Protein AF-A0A661K1P1-F1 (afdb_monomer_lite)

pLDDT: mean 78.3, std 16.26, range [40.0, 95.62]

Sequence (104 aa):
MKLLRVLMVLSLCLSLGGCAYLVAAGAGAGAGVATYAYVKGELKVEYPYDYHAVWNATLRGLKDLRIVVEQKTRDELSGIIKAKRHTGTSVKIKVINKGSKLTV

Secondary structure (DSSP, 8-state):
-HHHHHHHHHHHHHHHTTTHHHHHTTT--STTS-EEEEETTEEEEEBSS-HHHHHHHHHHHHHHTTPEEEEEEE-SSEEEEEEE-TTS-EEEEEEEEEETTEE-

Structure (mmCIF, N/CA/C/O backbone):
data_AF-A0A661K1P1-F1
#
_entry.id   AF-A0A661K1P1-F1
#
loop_
_atom_site.group_PDB
_atom_site.id
_atom_site.type_symbol
_atom_site.label_atom_id
_atom_site.label_alt_id
_atom_site.label_comp_id
_atom_site.label_asym_id
_atom_site.label_entity_id
_atom_site.label_seq_id
_atom_site.pdbx_PDB_ins_code
_atom_site.Cartn_x
_atom_site.Cartn_y
_atom_site.Cartn_z
_atom_site.occupancy
_atom_site.B_iso_or_equiv
_atom_site.auth_seq_id
_atom_site.auth_comp_id
_atom_site.auth_asym_id
_atom_site.auth_atom_id
_atom_site.pdbx_PDB_model_num
ATOM 1 N N . MET A 1 1 ? 51.014 -13.255 5.614 1.00 55.06 1 MET A N 1
ATOM 2 C CA . MET A 1 1 ? 50.288 -14.052 6.638 1.00 55.06 1 MET A CA 1
ATOM 3 C C . MET A 1 1 ? 49.343 -13.236 7.532 1.00 55.06 1 MET A C 1
ATOM 5 O O . MET A 1 1 ? 48.323 -13.774 7.932 1.00 55.06 1 MET A O 1
ATOM 9 N N . LYS A 1 2 ? 49.624 -11.955 7.832 1.00 56.78 2 LYS A N 1
ATOM 10 C CA . LYS A 1 2 ? 48.740 -11.087 8.646 1.00 56.78 2 LYS A CA 1
ATOM 11 C C . LYS A 1 2 ? 47.42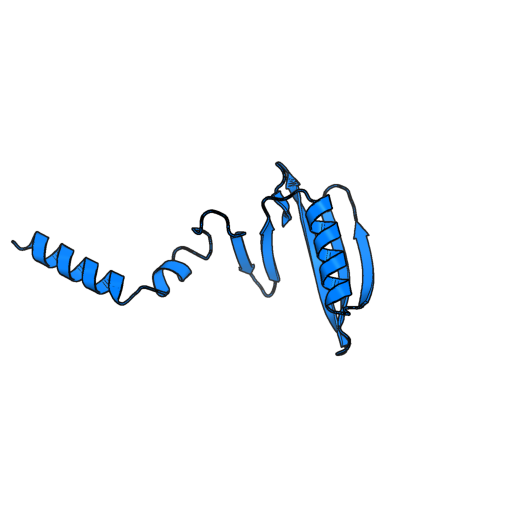7 -10.721 7.922 1.00 56.78 2 LYS A C 1
ATOM 13 O O . LYS A 1 2 ? 46.362 -10.868 8.500 1.00 56.78 2 LYS A O 1
ATOM 18 N N . LEU A 1 3 ? 47.500 -10.378 6.630 1.00 65.25 3 LEU A N 1
ATOM 19 C CA . LEU A 1 3 ? 46.332 -10.088 5.775 1.00 65.25 3 LEU A CA 1
ATOM 20 C C . LEU A 1 3 ? 45.377 -11.281 5.599 1.00 65.25 3 LEU A C 1
ATOM 22 O O . LEU A 1 3 ? 44.166 -11.103 5.633 1.00 65.25 3 LEU A O 1
ATOM 26 N N . LEU A 1 4 ? 45.913 -12.502 5.482 1.00 70.38 4 LEU A N 1
ATOM 27 C CA . LEU A 1 4 ? 45.104 -13.719 5.334 1.00 70.38 4 LEU A CA 1
ATOM 28 C C . LEU A 1 4 ? 44.257 -13.995 6.589 1.00 70.38 4 LEU A C 1
ATOM 30 O O . LEU A 1 4 ? 43.114 -14.425 6.491 1.00 70.38 4 LEU A O 1
ATOM 34 N N . ARG A 1 5 ? 44.806 -13.690 7.775 1.00 69.00 5 ARG A N 1
ATOM 35 C CA . ARG A 1 5 ? 44.094 -13.811 9.055 1.00 69.00 5 ARG A CA 1
ATOM 36 C C . ARG A 1 5 ? 42.994 -12.759 9.193 1.00 69.00 5 ARG A C 1
ATOM 38 O O . ARG A 1 5 ? 41.918 -13.087 9.671 1.00 69.00 5 ARG A O 1
ATOM 45 N N . VAL A 1 6 ? 43.231 -11.531 8.725 1.00 74.50 6 VAL A N 1
ATOM 46 C CA . VAL A 1 6 ? 42.215 -10.461 8.731 1.00 74.50 6 VAL A CA 1
ATOM 47 C C . VAL A 1 6 ? 41.042 -10.808 7.809 1.00 74.50 6 VAL A C 1
ATOM 49 O O . VAL A 1 6 ? 39.895 -10.678 8.221 1.00 74.50 6 VAL A O 1
ATOM 52 N N . LEU A 1 7 ? 41.314 -11.327 6.607 1.00 74.00 7 LEU A N 1
ATOM 53 C CA . LEU A 1 7 ? 40.278 -11.784 5.668 1.00 74.00 7 LEU A CA 1
ATOM 54 C C . LEU A 1 7 ? 39.447 -12.948 6.230 1.00 74.00 7 LEU A C 1
ATOM 56 O O . LEU A 1 7 ? 38.227 -12.960 6.086 1.00 74.00 7 LEU A O 1
ATOM 60 N N . MET A 1 8 ? 40.090 -13.894 6.920 1.00 73.00 8 MET A N 1
ATOM 61 C CA . MET A 1 8 ? 39.410 -15.036 7.538 1.00 73.00 8 MET A CA 1
ATOM 62 C C . MET A 1 8 ? 38.518 -14.614 8.717 1.00 73.00 8 MET A C 1
ATOM 64 O O . MET A 1 8 ? 37.391 -15.091 8.834 1.00 73.00 8 MET A O 1
ATOM 68 N N . VAL A 1 9 ? 38.979 -13.672 9.548 1.00 74.12 9 VAL A N 1
ATOM 69 C CA . VAL A 1 9 ? 38.180 -13.102 10.649 1.00 74.12 9 VAL A CA 1
ATOM 70 C C . VAL A 1 9 ? 37.003 -12.283 10.110 1.00 74.12 9 VAL A C 1
ATOM 72 O O . VAL A 1 9 ? 35.897 -12.395 10.630 1.00 74.12 9 VAL A O 1
ATOM 75 N N . LEU A 1 10 ? 37.198 -11.519 9.031 1.00 70.94 10 LEU A N 1
ATOM 76 C CA . LEU A 1 10 ? 36.128 -10.740 8.401 1.00 70.94 10 LEU A CA 1
ATOM 77 C C . LEU A 1 10 ? 35.044 -11.644 7.788 1.00 70.94 10 LEU A C 1
ATOM 79 O O . LEU A 1 10 ? 33.856 -11.376 7.953 1.00 70.94 10 LEU A O 1
ATOM 83 N N . SER A 1 11 ? 35.445 -12.747 7.145 1.00 69.12 11 SER A N 1
ATOM 84 C CA . SER A 1 11 ? 34.519 -13.750 6.604 1.00 69.12 11 SER A CA 1
ATOM 85 C C . SER A 1 11 ? 33.710 -14.452 7.697 1.00 69.12 11 SER A C 1
ATOM 87 O O . SER A 1 11 ? 32.544 -14.772 7.472 1.00 69.12 11 SER A O 1
ATOM 89 N N . LEU A 1 12 ? 34.309 -14.685 8.869 1.00 70.12 12 LEU A N 1
ATOM 90 C CA . LEU A 1 12 ? 33.619 -15.265 10.019 1.00 70.12 12 LEU A CA 1
ATOM 91 C C . LEU A 1 12 ? 32.637 -14.256 10.640 1.00 70.12 12 LEU A C 1
ATOM 93 O O . LEU A 1 12 ? 31.504 -14.603 10.943 1.00 70.12 12 LEU A O 1
ATOM 97 N N . CYS A 1 13 ? 33.009 -12.979 10.751 1.00 65.81 13 CYS A N 1
ATOM 98 C CA . CYS A 1 13 ? 32.083 -11.939 11.214 1.00 65.81 13 CYS A CA 1
ATOM 99 C C . CYS A 1 13 ? 30.871 -11.758 10.280 1.00 65.81 13 CYS A C 1
ATOM 101 O O . CYS A 1 13 ? 29.764 -11.516 10.760 1.00 65.81 13 CYS A O 1
ATOM 103 N N . LEU A 1 14 ? 31.050 -11.903 8.960 1.00 64.06 14 LEU A N 1
ATOM 104 C CA . LEU A 1 14 ? 29.947 -11.824 7.993 1.00 64.06 14 LEU A CA 1
ATOM 105 C C . LEU A 1 14 ? 28.994 -13.026 8.075 1.00 64.06 14 LEU A C 1
ATOM 107 O O . LEU A 1 14 ? 27.789 -12.844 7.904 1.00 64.06 14 LEU A O 1
ATOM 111 N N . SER A 1 15 ? 29.494 -14.233 8.361 1.00 64.56 15 SER A N 1
ATOM 112 C CA . SER A 1 15 ? 28.642 -15.424 8.468 1.00 64.56 15 SER A CA 1
ATOM 113 C C . SER A 1 15 ? 27.806 -15.447 9.751 1.00 64.56 15 SER A C 1
ATOM 115 O O . SER A 1 15 ? 26.677 -15.935 9.722 1.00 64.56 15 SER A O 1
ATOM 117 N N . LEU A 1 16 ? 28.288 -14.847 10.848 1.00 63.59 16 LEU A N 1
ATOM 118 C CA . LEU A 1 16 ? 27.491 -14.669 12.070 1.00 63.59 16 LEU A CA 1
ATOM 119 C C . LEU A 1 16 ? 26.493 -13.491 11.982 1.00 63.59 16 LEU A C 1
ATOM 121 O O . LEU A 1 16 ? 25.534 -13.443 12.749 1.00 63.59 16 LEU A O 1
ATOM 125 N N . GLY A 1 17 ? 26.681 -12.557 11.041 1.00 58.47 17 GLY A N 1
ATOM 126 C CA . GLY A 1 17 ? 25.845 -11.362 10.843 1.00 58.47 17 GLY A CA 1
ATOM 127 C C . GLY A 1 17 ? 24.753 -11.481 9.768 1.00 58.47 17 GLY A C 1
ATOM 128 O O . GLY A 1 17 ? 24.238 -10.456 9.315 1.00 58.47 17 GLY A O 1
ATOM 129 N N . GLY A 1 18 ? 24.395 -12.699 9.343 1.00 52.81 18 GLY A N 1
ATOM 130 C CA . GLY A 1 18 ? 23.603 -12.969 8.130 1.00 52.81 18 GLY A CA 1
ATOM 131 C C . GLY A 1 18 ? 22.235 -12.276 8.012 1.00 52.81 18 GLY A C 1
ATOM 132 O O . GLY A 1 18 ? 21.746 -12.093 6.903 1.00 52.81 18 GLY A O 1
ATOM 133 N N . CYS A 1 19 ? 21.625 -11.827 9.112 1.00 55.75 19 CYS A N 1
ATOM 134 C CA . CYS A 1 19 ? 20.349 -11.095 9.063 1.00 55.75 19 CYS A CA 1
ATOM 135 C C . CYS A 1 19 ? 20.509 -9.571 9.180 1.00 55.75 19 CYS A C 1
ATOM 137 O O . CYS A 1 19 ? 19.619 -8.830 8.773 1.00 55.75 19 CYS A O 1
ATOM 139 N N . ALA A 1 20 ? 21.637 -9.080 9.703 1.00 50.78 20 ALA A N 1
ATOM 140 C CA . ALA A 1 20 ? 21.846 -7.648 9.915 1.00 50.78 20 ALA A CA 1
ATOM 141 C C . ALA A 1 20 ? 22.210 -6.926 8.612 1.00 50.78 20 ALA A C 1
ATOM 143 O O . ALA A 1 20 ? 21.808 -5.783 8.416 1.00 50.78 20 ALA A O 1
ATOM 144 N N . TYR A 1 21 ? 22.902 -7.597 7.686 1.00 51.44 21 TYR A N 1
ATOM 145 C CA . TYR A 1 21 ? 23.257 -6.995 6.398 1.00 51.44 21 TYR A CA 1
ATOM 146 C C . TYR A 1 21 ? 22.031 -6.779 5.498 1.00 51.44 21 TYR A C 1
ATOM 148 O O . TYR A 1 21 ? 21.960 -5.776 4.799 1.00 51.44 21 TYR A O 1
ATOM 156 N N . LEU A 1 22 ? 21.021 -7.653 5.584 1.00 52.62 22 LEU A N 1
ATOM 157 C CA . LEU A 1 22 ? 19.737 -7.488 4.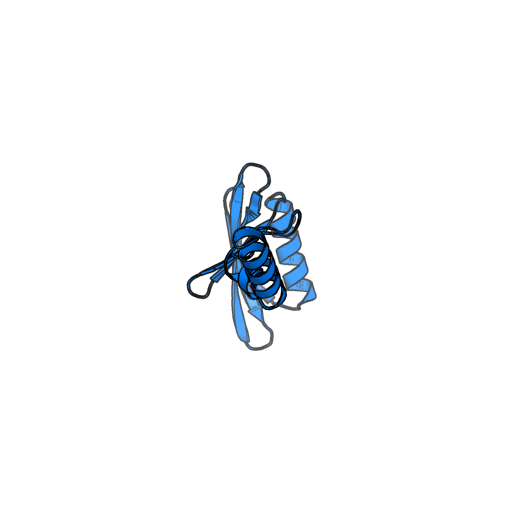883 1.00 52.62 22 LEU A CA 1
ATOM 158 C C . LEU A 1 22 ? 18.904 -6.316 5.433 1.00 52.62 22 LEU A C 1
ATOM 160 O O . LEU A 1 22 ? 18.082 -5.744 4.719 1.00 52.62 22 LEU A O 1
ATOM 164 N N . VAL A 1 23 ? 19.125 -5.942 6.696 1.00 53.56 23 VAL A N 1
ATOM 165 C CA . VAL A 1 23 ? 18.486 -4.779 7.330 1.00 53.56 23 VAL A CA 1
ATOM 166 C C . VAL A 1 23 ? 19.304 -3.501 7.101 1.00 53.56 23 VAL A C 1
ATOM 168 O O . VAL A 1 23 ? 18.722 -2.436 6.914 1.00 53.56 23 VAL A O 1
ATOM 171 N N . ALA A 1 24 ? 20.639 -3.592 7.070 1.00 50.06 24 ALA A N 1
ATOM 172 C CA . ALA A 1 24 ? 21.543 -2.457 6.865 1.00 50.06 24 ALA A CA 1
ATOM 173 C C . ALA A 1 24 ? 21.632 -2.019 5.392 1.00 50.06 24 ALA A C 1
ATOM 175 O O . ALA A 1 24 ? 21.649 -0.823 5.105 1.00 50.06 24 ALA A O 1
ATOM 176 N N . ALA A 1 25 ? 21.617 -2.965 4.450 1.00 51.34 25 ALA A N 1
ATOM 177 C CA . ALA A 1 25 ? 21.372 -2.706 3.034 1.00 51.34 25 ALA A CA 1
ATOM 178 C C . ALA A 1 25 ? 19.856 -2.705 2.813 1.00 51.34 25 ALA A C 1
ATOM 180 O O . ALA A 1 25 ? 19.312 -3.648 2.245 1.00 51.34 25 ALA A O 1
ATOM 181 N N . GLY A 1 26 ? 19.179 -1.710 3.394 1.00 46.38 26 GLY A N 1
ATOM 182 C CA . GLY A 1 26 ? 17.734 -1.698 3.615 1.00 46.38 26 GLY A CA 1
ATOM 183 C C . GLY A 1 26 ? 16.933 -2.413 2.534 1.00 46.38 26 GLY A C 1
ATOM 184 O O . GLY A 1 26 ? 16.900 -1.933 1.412 1.00 46.38 26 GLY A O 1
ATOM 185 N N . ALA A 1 27 ? 16.335 -3.559 2.881 1.00 47.56 27 ALA A N 1
ATOM 186 C CA . ALA A 1 27 ? 15.159 -4.158 2.245 1.00 47.56 27 ALA A CA 1
ATOM 187 C C . ALA A 1 27 ? 14.927 -3.779 0.760 1.00 47.56 27 ALA A C 1
ATOM 189 O O . ALA A 1 27 ? 13.881 -3.246 0.394 1.00 47.56 27 ALA A O 1
ATOM 190 N N . GLY A 1 28 ? 15.924 -3.999 -0.101 1.00 48.16 28 GLY A N 1
ATOM 191 C CA . GLY A 1 28 ? 15.876 -3.475 -1.471 1.00 48.16 28 GLY A CA 1
ATOM 192 C C . GLY A 1 28 ? 16.843 -4.123 -2.455 1.00 48.16 28 GLY A C 1
ATOM 193 O O . GLY A 1 28 ? 16.864 -3.749 -3.621 1.00 48.16 28 GLY A O 1
ATOM 194 N N . ALA A 1 29 ? 17.620 -5.118 -2.025 1.00 44.94 29 ALA A N 1
ATOM 195 C CA . ALA A 1 29 ? 18.563 -5.840 -2.878 1.00 44.94 29 ALA A CA 1
ATOM 196 C C . ALA A 1 29 ? 18.168 -7.319 -3.016 1.00 44.94 29 ALA A C 1
ATOM 198 O O . ALA A 1 29 ? 18.973 -8.220 -2.814 1.00 44.94 29 ALA A O 1
ATOM 199 N N . GLY A 1 30 ? 16.899 -7.579 -3.328 1.00 42.31 30 GLY A N 1
ATOM 200 C CA . GLY A 1 30 ? 16.444 -8.878 -3.812 1.00 42.31 30 GLY A CA 1
ATOM 201 C C . GLY A 1 30 ? 15.917 -8.694 -5.224 1.00 42.31 30 GLY A C 1
ATOM 202 O O . GLY A 1 30 ? 14.834 -8.141 -5.398 1.00 42.31 30 GLY A O 1
ATOM 203 N N . ALA A 1 31 ? 16.690 -9.104 -6.231 1.00 40.00 31 ALA A N 1
ATOM 204 C CA . ALA A 1 31 ? 16.280 -9.061 -7.630 1.00 40.00 31 ALA A CA 1
ATOM 205 C C . ALA A 1 31 ? 14.886 -9.702 -7.790 1.00 40.00 31 ALA A C 1
ATOM 207 O O . ALA A 1 31 ? 14.723 -10.903 -7.592 1.00 40.00 31 ALA A O 1
ATOM 208 N N . GLY A 1 32 ? 13.876 -8.884 -8.099 1.00 45.69 32 GLY A N 1
ATOM 209 C CA . GLY A 1 32 ? 12.505 -9.329 -8.371 1.00 45.69 32 GLY A CA 1
ATOM 210 C C . GLY A 1 32 ? 11.488 -9.179 -7.233 1.00 45.69 32 GLY A C 1
ATOM 211 O O . GLY A 1 32 ? 10.317 -9.484 -7.456 1.00 45.69 32 GLY A O 1
ATOM 212 N N . VAL A 1 33 ? 11.872 -8.684 -6.052 1.00 48.66 33 VAL A N 1
ATOM 213 C CA . VAL A 1 33 ? 10.936 -8.446 -4.938 1.00 48.66 33 VAL A CA 1
ATOM 214 C C . VAL A 1 33 ? 10.729 -6.942 -4.779 1.00 48.66 33 VAL A C 1
ATOM 216 O O . VAL A 1 33 ? 11.696 -6.194 -4.683 1.00 48.66 33 VAL A O 1
ATOM 219 N N . ALA A 1 34 ? 9.469 -6.505 -4.800 1.00 57.28 34 ALA A N 1
ATOM 220 C CA . ALA A 1 34 ? 9.069 -5.116 -4.596 1.00 57.28 34 ALA A CA 1
ATOM 221 C C . ALA A 1 34 ? 9.842 -4.477 -3.428 1.00 57.28 34 ALA A C 1
ATOM 223 O O . ALA A 1 34 ? 9.928 -5.070 -2.347 1.00 57.28 34 ALA A O 1
ATOM 224 N N . THR A 1 35 ? 10.419 -3.291 -3.640 1.00 66.88 35 THR A N 1
ATOM 225 C CA . THR A 1 35 ? 11.099 -2.566 -2.559 1.00 66.88 35 THR A CA 1
ATOM 226 C C . THR A 1 35 ? 10.047 -2.167 -1.532 1.00 66.88 35 THR A C 1
ATOM 228 O O . THR A 1 35 ? 8.958 -1.722 -1.897 1.00 66.88 35 THR A O 1
ATOM 231 N N . TYR A 1 36 ? 10.322 -2.363 -0.242 1.00 68.06 36 TYR A N 1
ATOM 232 C CA . TYR A 1 36 ? 9.404 -1.954 0.816 1.00 68.06 36 TYR A CA 1
ATOM 233 C C . TYR A 1 36 ? 10.110 -1.042 1.810 1.00 68.06 36 TYR A C 1
ATOM 235 O O . TYR A 1 36 ? 11.205 -1.322 2.291 1.00 68.06 36 TYR A O 1
ATOM 243 N N . ALA A 1 37 ? 9.463 0.069 2.136 1.00 76.12 37 ALA A N 1
ATOM 244 C CA . ALA A 1 37 ? 9.954 1.044 3.091 1.00 76.12 37 ALA A CA 1
ATOM 245 C C . ALA A 1 37 ? 8.863 1.322 4.121 1.00 76.12 37 ALA A C 1
ATOM 247 O O . ALA A 1 37 ? 7.739 1.686 3.773 1.00 76.12 37 ALA A O 1
ATOM 248 N N . TYR A 1 38 ? 9.197 1.173 5.401 1.00 72.62 38 TYR A N 1
ATOM 249 C CA . TYR A 1 38 ? 8.313 1.568 6.490 1.00 72.62 38 TYR A CA 1
ATOM 250 C C . TYR A 1 38 ? 8.775 2.908 7.047 1.00 72.62 38 TYR A C 1
ATOM 252 O O . TYR A 1 38 ? 9.818 3.001 7.695 1.00 72.62 38 TYR A O 1
ATOM 260 N N . VAL A 1 39 ? 8.015 3.963 6.770 1.00 76.00 39 VAL A N 1
ATOM 261 C CA . VAL A 1 39 ? 8.392 5.330 7.137 1.00 76.00 39 VAL A CA 1
ATOM 262 C C . VAL A 1 39 ? 7.211 5.997 7.825 1.00 76.00 39 VAL A C 1
ATOM 264 O O . VAL A 1 39 ? 6.147 6.146 7.234 1.00 76.00 39 VAL A O 1
ATOM 267 N N . LYS A 1 40 ? 7.406 6.427 9.079 1.00 78.19 40 LYS A N 1
ATOM 268 C CA . LYS A 1 40 ? 6.414 7.189 9.866 1.00 78.19 40 LYS A CA 1
ATOM 269 C C . LYS A 1 40 ? 5.033 6.514 9.975 1.00 78.19 40 LYS A C 1
ATOM 271 O O . LYS A 1 40 ? 4.011 7.187 9.916 1.00 78.19 40 LYS A O 1
ATOM 276 N N . GLY A 1 41 ? 4.995 5.191 10.138 1.00 79.38 41 GLY A N 1
ATOM 277 C CA . GLY A 1 41 ? 3.731 4.452 10.261 1.00 79.38 41 GLY A CA 1
ATOM 278 C C . GLY A 1 41 ? 3.072 4.090 8.927 1.00 79.38 41 GLY A C 1
ATOM 279 O O . GLY A 1 41 ? 2.018 3.459 8.923 1.00 79.38 41 GLY A O 1
ATOM 280 N N . GLU A 1 42 ? 3.686 4.462 7.802 1.00 79.94 42 GLU A N 1
ATOM 281 C CA . GLU A 1 42 ? 3.223 4.110 6.464 1.00 79.94 42 GLU A CA 1
ATOM 282 C C . GLU A 1 42 ? 4.133 3.041 5.857 1.00 79.94 42 GLU A C 1
ATOM 284 O O . GLU A 1 42 ? 5.352 3.217 5.768 1.00 79.94 42 GLU A O 1
ATOM 289 N N . LEU A 1 43 ? 3.526 1.942 5.409 1.00 83.69 43 LEU A N 1
ATOM 290 C CA . LEU A 1 43 ? 4.184 0.961 4.556 1.00 83.69 43 LEU A CA 1
ATOM 291 C C . LEU A 1 43 ? 4.083 1.434 3.104 1.00 83.69 43 LEU A C 1
ATOM 293 O O . LEU A 1 43 ? 2.981 1.589 2.579 1.00 83.69 43 LEU A O 1
ATOM 297 N N . LYS A 1 44 ? 5.231 1.645 2.467 1.00 84.75 44 LYS A N 1
ATOM 298 C CA . LYS A 1 44 ? 5.356 1.965 1.043 1.00 84.75 44 LYS A CA 1
ATOM 299 C C . LYS A 1 44 ? 5.968 0.771 0.340 1.00 84.75 44 LYS A C 1
ATOM 301 O O . LYS A 1 44 ? 6.957 0.238 0.838 1.00 84.75 44 LYS A O 1
ATOM 306 N N . VAL A 1 45 ? 5.383 0.357 -0.776 1.00 84.81 45 VAL A N 1
ATOM 307 C CA . VAL A 1 45 ? 5.863 -0.795 -1.539 1.00 84.81 45 VAL A CA 1
ATOM 308 C C . VAL A 1 45 ? 5.904 -0.416 -3.008 1.00 84.81 45 VAL A C 1
AT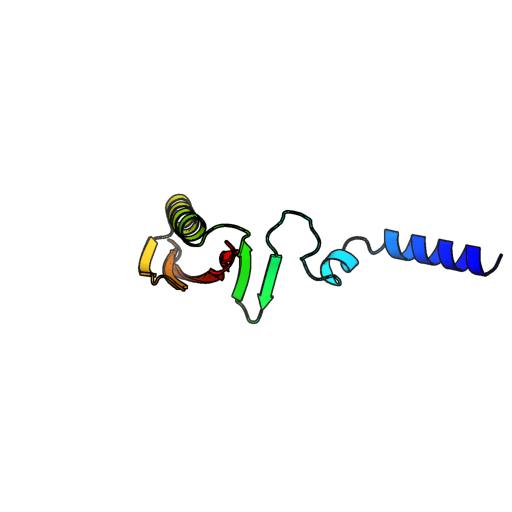OM 310 O O . VAL A 1 45 ? 4.868 -0.051 -3.552 1.00 84.81 45 VAL A O 1
ATOM 313 N N . GLU A 1 46 ? 7.067 -0.492 -3.648 1.00 84.94 46 GLU A N 1
ATOM 314 C CA . GLU A 1 46 ? 7.191 -0.179 -5.072 1.00 84.94 46 GLU A CA 1
ATOM 315 C C . GLU A 1 46 ? 7.042 -1.448 -5.913 1.00 84.94 46 GLU A C 1
ATOM 317 O O . GLU A 1 46 ? 7.834 -2.389 -5.830 1.00 84.94 46 GLU A O 1
ATOM 322 N N . TYR A 1 47 ? 6.016 -1.464 -6.753 1.00 83.19 47 TYR A N 1
ATOM 323 C CA . TYR A 1 47 ? 5.682 -2.564 -7.642 1.00 83.19 47 TYR A CA 1
ATOM 324 C C . TYR A 1 47 ? 6.122 -2.249 -9.079 1.00 83.19 47 TYR A C 1
ATOM 326 O O . TYR A 1 47 ? 5.730 -1.2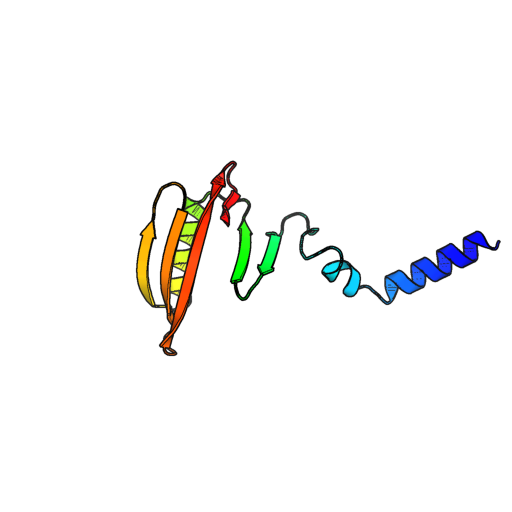06 -9.609 1.00 83.19 47 TYR A O 1
ATOM 334 N N . PRO A 1 48 ? 6.849 -3.158 -9.761 1.00 84.94 48 PRO A N 1
ATOM 335 C CA . PRO A 1 48 ? 7.204 -3.035 -11.179 1.00 84.94 48 PRO A CA 1
ATOM 336 C C . PRO A 1 48 ? 6.027 -3.422 -12.091 1.00 84.94 48 PRO A C 1
ATOM 338 O O . PRO A 1 48 ? 6.160 -4.229 -13.011 1.00 84.94 48 PRO A O 1
ATOM 341 N N . TYR A 1 49 ? 4.844 -2.890 -11.789 1.00 85.62 49 TYR A N 1
ATOM 342 C CA . TYR A 1 49 ? 3.610 -3.146 -12.515 1.00 85.62 49 TYR A CA 1
ATOM 343 C C . TYR A 1 49 ? 2.858 -1.847 -12.799 1.00 85.62 49 TYR A C 1
ATOM 345 O O . TYR A 1 49 ? 2.957 -0.856 -12.070 1.00 85.62 49 TYR A O 1
ATOM 353 N N . ASP A 1 50 ? 2.056 -1.888 -13.862 1.00 89.00 50 ASP A N 1
ATOM 354 C CA . ASP A 1 50 ? 1.204 -0.778 -14.266 1.00 89.00 50 ASP A CA 1
ATOM 355 C C . ASP A 1 50 ? 0.196 -0.394 -13.172 1.00 89.00 50 ASP A C 1
ATOM 357 O O . ASP A 1 50 ? -0.388 -1.253 -12.503 1.00 89.00 50 ASP A O 1
ATOM 361 N N . TYR A 1 51 ? -0.046 0.907 -13.045 1.00 88.94 51 TYR A N 1
ATOM 362 C CA . TYR A 1 51 ? -0.949 1.486 -12.057 1.00 88.94 51 TYR A CA 1
ATOM 363 C C . TYR A 1 51 ? -2.353 0.871 -12.094 1.00 88.94 51 TYR A C 1
ATOM 365 O O . TYR A 1 51 ? -2.922 0.569 -11.042 1.00 88.94 51 TYR A O 1
ATOM 373 N N . HIS A 1 52 ? -2.910 0.608 -13.280 1.00 90.69 52 HIS A N 1
ATOM 374 C CA . HIS A 1 52 ? -4.233 -0.006 -13.395 1.00 90.69 52 HIS A CA 1
ATOM 375 C C . HIS A 1 52 ? -4.243 -1.459 -12.921 1.00 90.69 52 HIS A C 1
ATOM 377 O O . HIS A 1 52 ? -5.217 -1.901 -12.300 1.00 90.69 52 HIS A O 1
ATOM 383 N N . ALA A 1 53 ? -3.169 -2.200 -13.197 1.00 90.69 53 ALA A N 1
ATOM 384 C CA . ALA A 1 53 ? -3.029 -3.580 -12.753 1.00 90.69 53 ALA A CA 1
ATOM 385 C C . ALA A 1 53 ? -2.942 -3.645 -11.224 1.00 90.69 53 ALA A C 1
ATOM 387 O O . ALA A 1 53 ? -3.703 -4.392 -10.602 1.00 90.69 53 ALA A O 1
ATOM 388 N N . VAL A 1 54 ? -2.094 -2.805 -10.622 1.00 91.56 54 VAL A N 1
ATOM 389 C CA . VAL A 1 54 ? -1.937 -2.716 -9.164 1.00 91.56 54 VAL A CA 1
ATOM 390 C C . VAL A 1 54 ? -3.239 -2.272 -8.508 1.00 91.56 54 VAL A C 1
ATOM 392 O O . VAL A 1 54 ? -3.705 -2.941 -7.592 1.00 91.56 54 VAL A O 1
ATOM 395 N N . TRP A 1 55 ? -3.897 -1.232 -9.025 1.00 93.81 55 TRP A N 1
ATOM 396 C CA . TRP A 1 55 ? -5.180 -0.754 -8.505 1.00 93.81 55 TRP A CA 1
ATOM 397 C C . TRP A 1 55 ? -6.250 -1.854 -8.466 1.00 93.81 55 TRP A C 1
ATOM 399 O O . TRP A 1 55 ? -6.932 -2.055 -7.456 1.00 93.81 55 TRP A O 1
ATOM 409 N N . ASN A 1 56 ? -6.394 -2.598 -9.564 1.00 93.81 56 ASN A N 1
ATOM 410 C CA . ASN A 1 56 ? -7.359 -3.690 -9.648 1.00 93.81 56 ASN A CA 1
ATOM 411 C C . ASN A 1 56 ? -6.984 -4.851 -8.718 1.00 93.81 56 ASN A C 1
ATOM 413 O O . ASN A 1 56 ? -7.869 -5.421 -8.076 1.00 93.81 56 ASN A O 1
ATOM 417 N N . ALA A 1 57 ? -5.695 -5.182 -8.612 1.00 93.25 57 ALA A N 1
ATOM 418 C CA . ALA A 1 57 ? -5.202 -6.188 -7.677 1.00 93.25 57 ALA A CA 1
ATOM 419 C C . ALA A 1 57 ? -5.466 -5.781 -6.218 1.00 93.25 57 ALA A C 1
ATOM 421 O O . ALA A 1 57 ? -5.939 -6.605 -5.437 1.00 93.25 57 ALA A O 1
ATOM 422 N N . THR A 1 58 ? -5.273 -4.505 -5.864 1.00 93.44 58 THR A N 1
ATOM 423 C CA . THR A 1 58 ? -5.597 -3.973 -4.533 1.00 93.44 58 THR A CA 1
ATOM 424 C C . THR A 1 58 ? -7.079 -4.149 -4.214 1.00 93.44 58 THR A C 1
ATOM 426 O O . THR A 1 58 ? -7.420 -4.657 -3.148 1.00 93.44 58 THR A O 1
ATOM 429 N N . LEU A 1 59 ? -7.978 -3.787 -5.136 1.00 94.94 59 LEU A N 1
ATOM 430 C CA . LEU A 1 59 ? -9.420 -3.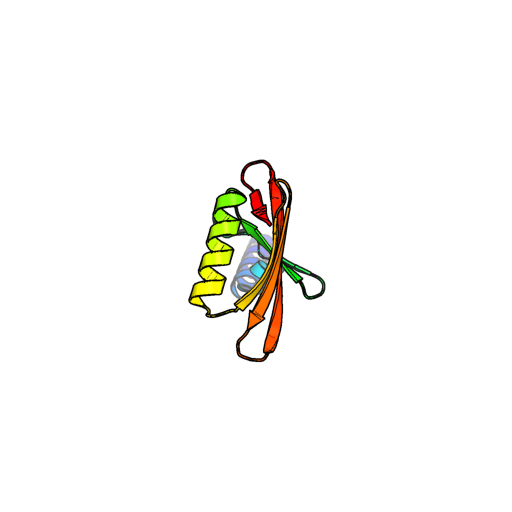947 -4.921 1.00 94.94 59 LEU A CA 1
ATOM 431 C C . LEU A 1 59 ? -9.838 -5.417 -4.772 1.00 94.94 59 LEU A C 1
ATOM 433 O O . LEU A 1 59 ? -10.696 -5.720 -3.942 1.00 94.94 59 LEU A O 1
ATOM 437 N N . ARG A 1 60 ? -9.232 -6.326 -5.545 1.00 95.12 60 ARG A N 1
ATOM 438 C CA . ARG A 1 60 ? -9.460 -7.774 -5.402 1.00 95.12 60 ARG A CA 1
ATOM 439 C C . ARG A 1 60 ? -8.983 -8.274 -4.042 1.00 95.12 60 ARG A C 1
ATOM 441 O O . ARG A 1 60 ? -9.767 -8.889 -3.334 1.00 95.12 60 ARG A O 1
ATOM 448 N N . GLY A 1 61 ? -7.773 -7.902 -3.627 1.00 94.00 61 GLY A N 1
ATOM 449 C CA . GLY A 1 61 ? -7.246 -8.263 -2.311 1.00 94.00 61 GLY A CA 1
ATOM 450 C C . GLY A 1 61 ? -8.131 -7.767 -1.165 1.00 94.00 61 GLY A C 1
ATOM 451 O O . GLY A 1 61 ? -8.426 -8.523 -0.246 1.00 94.00 61 GLY A O 1
ATOM 452 N N . LEU A 1 62 ? -8.636 -6.529 -1.236 1.00 94.19 62 LEU A N 1
ATOM 453 C CA . LEU A 1 62 ? -9.583 -6.016 -0.237 1.00 94.19 62 LEU A CA 1
ATOM 454 C C . LEU A 1 62 ? -10.871 -6.845 -0.188 1.00 94.19 62 LEU A C 1
ATOM 456 O O . LEU A 1 62 ? -11.357 -7.150 0.901 1.00 94.19 62 LEU A O 1
ATOM 460 N N . LYS A 1 63 ? -11.400 -7.240 -1.352 1.00 93.94 63 LYS A N 1
ATOM 461 C CA . LYS A 1 63 ? -12.591 -8.090 -1.451 1.00 93.94 63 LYS A CA 1
ATOM 462 C C . LYS A 1 63 ? -12.349 -9.475 -0.845 1.00 93.94 63 LYS A C 1
ATOM 464 O O . LYS A 1 63 ? -13.170 -9.926 -0.048 1.00 93.94 63 LYS A O 1
ATOM 469 N N . ASP A 1 64 ? -11.236 -10.115 -1.184 1.00 95.06 64 ASP A N 1
ATOM 470 C CA . ASP A 1 64 ? -10.892 -11.463 -0.714 1.00 95.06 64 ASP A CA 1
ATOM 471 C C . ASP A 1 64 ? -10.678 -11.484 0.806 1.00 95.06 64 ASP A C 1
ATOM 473 O O . ASP A 1 64 ? -11.118 -12.403 1.498 1.00 95.06 64 ASP A O 1
ATOM 477 N N . LEU A 1 65 ? -10.107 -10.405 1.349 1.00 93.25 65 LEU A N 1
ATOM 478 C CA . LEU A 1 65 ? -9.941 -10.191 2.787 1.00 93.25 65 LEU A CA 1
ATOM 479 C C . LEU A 1 65 ? -11.222 -9.711 3.495 1.00 93.25 65 LEU A C 1
ATOM 481 O O . LEU A 1 65 ? -11.188 -9.437 4.696 1.00 93.25 65 LEU A O 1
ATOM 485 N N . ARG A 1 66 ? -12.348 -9.589 2.777 1.00 92.31 66 ARG A N 1
ATOM 486 C CA . ARG A 1 66 ? -13.633 -9.066 3.283 1.00 92.31 66 ARG A CA 1
ATOM 487 C C . ARG A 1 66 ? -13.506 -7.689 3.951 1.00 92.31 66 ARG A C 1
ATOM 489 O O . ARG A 1 66 ? -14.208 -7.381 4.915 1.00 92.31 66 ARG A O 1
ATOM 496 N N . ILE A 1 67 ? -12.602 -6.854 3.447 1.00 93.88 67 ILE A N 1
ATOM 497 C CA . ILE A 1 67 ? -12.444 -5.466 3.877 1.00 93.88 67 ILE A CA 1
ATOM 498 C C . ILE A 1 67 ? -13.399 -4.612 3.040 1.00 93.88 67 ILE A C 1
ATOM 500 O O . ILE A 1 67 ? -13.344 -4.611 1.810 1.00 93.88 67 ILE A O 1
ATOM 504 N N . VAL A 1 68 ? -14.283 -3.876 3.709 1.00 93.75 68 VAL A N 1
ATOM 505 C CA . VAL A 1 68 ? -15.320 -3.078 3.050 1.00 93.75 68 VAL A CA 1
ATOM 506 C C . VAL A 1 68 ? -14.715 -1.767 2.568 1.00 93.75 68 VAL A C 1
ATOM 508 O O . VAL A 1 68 ? -14.185 -0.998 3.364 1.00 93.75 68 VAL A O 1
ATOM 511 N N . VAL A 1 69 ? -14.791 -1.494 1.267 1.00 94.56 69 VAL A N 1
ATOM 512 C CA . VAL A 1 69 ? -14.370 -0.205 0.701 1.00 94.56 69 VAL A CA 1
ATOM 513 C C . VAL A 1 69 ? -15.466 0.828 0.954 1.00 94.56 69 VAL A C 1
ATOM 515 O O . VAL A 1 69 ? -16.565 0.694 0.429 1.00 94.56 69 VAL A O 1
ATOM 518 N N . GLU A 1 70 ? -15.159 1.858 1.740 1.00 93.94 70 GLU A N 1
ATOM 519 C CA . GLU A 1 70 ? -16.089 2.951 2.059 1.00 93.94 70 GLU A CA 1
ATOM 520 C C . GLU A 1 70 ? -16.028 4.054 0.998 1.00 93.94 70 GLU A C 1
ATOM 522 O O . GLU A 1 70 ? -17.047 4.599 0.584 1.00 93.94 70 GLU A O 1
ATOM 527 N N . GLN A 1 71 ? -14.819 4.382 0.537 1.00 92.69 71 GLN A N 1
ATOM 528 C CA . GLN A 1 71 ? -14.596 5.422 -0.460 1.00 92.69 71 GLN A CA 1
ATOM 529 C C . GLN A 1 71 ? -13.408 5.052 -1.342 1.00 92.69 71 GLN A C 1
ATOM 531 O O . GLN A 1 71 ? -12.374 4.593 -0.857 1.00 92.69 71 GLN A O 1
ATOM 536 N N . LYS A 1 72 ? -13.529 5.307 -2.643 1.00 93.25 72 LYS A N 1
ATOM 537 C CA . LYS A 1 72 ? -12.409 5.240 -3.581 1.00 93.25 72 LYS A CA 1
ATOM 538 C C . LYS A 1 72 ? -12.414 6.487 -4.458 1.00 93.25 72 LYS A C 1
ATOM 540 O O . LYS A 1 72 ? -13.438 6.814 -5.050 1.00 93.25 72 LYS A O 1
ATOM 545 N N . THR A 1 73 ? -11.273 7.152 -4.543 1.00 92.38 73 THR A N 1
ATOM 546 C CA . THR A 1 73 ? -11.026 8.269 -5.460 1.00 92.38 73 THR A CA 1
ATOM 547 C C . THR A 1 73 ? -9.853 7.871 -6.335 1.00 92.38 73 THR A C 1
ATOM 549 O O . THR A 1 73 ? -8.846 7.395 -5.810 1.00 92.38 73 THR A O 1
ATOM 552 N N . ARG A 1 74 ? -9.994 7.996 -7.654 1.00 88.81 74 ARG A N 1
ATOM 553 C CA . ARG A 1 74 ? -8.972 7.563 -8.605 1.00 88.81 74 ARG A CA 1
ATOM 554 C C . ARG A 1 74 ? -8.821 8.586 -9.716 1.00 88.81 74 ARG A C 1
ATOM 556 O O . ARG A 1 74 ? -9.773 8.796 -10.460 1.00 88.81 74 ARG A O 1
ATOM 563 N N . ASP A 1 75 ? -7.602 9.079 -9.863 1.00 88.88 75 ASP A N 1
ATOM 564 C CA . ASP A 1 75 ? -7.134 9.879 -10.988 1.00 88.88 75 ASP A CA 1
ATOM 565 C C . ASP A 1 75 ? -6.094 9.074 -11.790 1.00 88.88 75 ASP A C 1
ATOM 567 O O . ASP A 1 75 ? -5.724 7.954 -11.410 1.00 88.88 75 ASP A O 1
ATOM 571 N N . GLU A 1 76 ? -5.614 9.626 -12.906 1.00 84.44 76 GLU A N 1
ATOM 572 C CA . GLU A 1 76 ? -4.611 8.974 -13.767 1.00 84.44 76 GLU A CA 1
ATOM 573 C C . GLU A 1 76 ? -3.233 8.846 -13.094 1.00 84.44 76 GLU A C 1
ATOM 575 O O . GLU A 1 76 ? -2.498 7.888 -13.332 1.00 84.44 76 GLU A O 1
ATOM 580 N N . LEU A 1 77 ? -2.896 9.796 -12.216 1.00 87.19 77 LEU A N 1
ATOM 581 C CA . LEU A 1 77 ? -1.594 9.867 -11.545 1.00 87.19 77 LEU A CA 1
ATOM 582 C C . LEU A 1 77 ? -1.593 9.209 -10.162 1.00 87.19 77 LEU A C 1
ATOM 584 O O . LEU A 1 77 ? -0.560 8.725 -9.700 1.00 87.19 77 LEU A O 1
ATOM 588 N N . SER A 1 78 ? -2.728 9.214 -9.463 1.00 90.81 78 SER A N 1
ATOM 589 C CA . SER A 1 78 ? -2.824 8.641 -8.122 1.00 90.81 78 SER A CA 1
ATOM 590 C C . SER A 1 78 ? -4.260 8.328 -7.728 1.00 90.81 78 SER A C 1
ATOM 592 O O . SER A 1 78 ? -5.212 8.833 -8.321 1.00 90.81 78 SER A O 1
ATOM 594 N N . GLY A 1 79 ? -4.423 7.506 -6.700 1.00 93.25 79 GLY A N 1
ATOM 595 C CA . GLY A 1 79 ? -5.722 7.186 -6.144 1.00 93.25 79 GLY A CA 1
ATOM 596 C C . GLY A 1 79 ? -5.637 6.839 -4.667 1.00 93.25 79 GLY A C 1
ATOM 597 O O . GLY A 1 79 ? -4.606 6.401 -4.151 1.00 93.25 79 GLY A O 1
ATOM 598 N N . ILE A 1 80 ? -6.745 7.050 -3.968 1.00 94.44 80 ILE A N 1
ATOM 599 C CA . ILE A 1 80 ? -6.882 6.787 -2.540 1.00 94.44 80 ILE A CA 1
ATOM 600 C C . ILE A 1 80 ? -8.086 5.879 -2.329 1.00 94.44 80 ILE A C 1
ATOM 602 O O . ILE A 1 80 ? -9.188 6.154 -2.807 1.00 94.44 80 ILE A O 1
ATOM 606 N N . ILE A 1 81 ? -7.877 4.817 -1.561 1.00 95.62 81 ILE A N 1
ATOM 607 C CA . ILE A 1 81 ? -8.913 3.890 -1.122 1.00 95.62 81 ILE A CA 1
ATOM 608 C C . ILE A 1 81 ? -9.010 3.999 0.397 1.00 95.62 81 ILE A C 1
ATOM 610 O O . ILE A 1 81 ? -8.037 3.767 1.117 1.00 95.62 81 ILE A O 1
ATOM 614 N N . LYS A 1 82 ? -10.192 4.358 0.891 1.00 95.19 82 LYS A N 1
ATOM 615 C CA . LYS A 1 82 ? -10.553 4.246 2.302 1.00 95.19 82 LYS A CA 1
ATOM 616 C C . LYS A 1 82 ? -11.428 3.015 2.459 1.00 95.19 82 LYS A C 1
ATOM 618 O O . LYS A 1 82 ? -12.439 2.865 1.772 1.00 95.19 82 LYS A O 1
ATOM 623 N N . ALA A 1 83 ? -11.016 2.134 3.348 1.00 94.69 83 ALA A N 1
ATOM 624 C CA . ALA A 1 83 ? -11.695 0.886 3.611 1.00 94.69 83 ALA A CA 1
ATOM 625 C C . ALA A 1 83 ? -11.741 0.622 5.117 1.00 94.69 83 ALA A C 1
ATOM 627 O O . ALA A 1 83 ? -10.964 1.188 5.886 1.00 94.69 83 ALA A O 1
ATOM 628 N N . LYS A 1 84 ? -12.638 -0.257 5.542 1.00 94.44 84 LYS A N 1
ATOM 629 C CA . LYS A 1 84 ? -12.840 -0.615 6.940 1.00 94.44 84 LYS A CA 1
ATOM 630 C C . LYS A 1 84 ? -12.878 -2.126 7.077 1.00 94.44 84 LYS A C 1
ATOM 632 O O . LYS A 1 84 ? -13.569 -2.824 6.332 1.00 94.44 84 LYS A O 1
ATOM 637 N N . ARG A 1 85 ? -12.089 -2.647 8.013 1.00 91.38 85 ARG A N 1
ATOM 638 C CA . ARG A 1 85 ? -12.114 -4.074 8.350 1.00 91.38 85 ARG A CA 1
ATOM 639 C C . ARG A 1 85 ? -13.382 -4.389 9.133 1.00 91.38 85 ARG A C 1
ATOM 641 O O . ARG A 1 85 ? -13.941 -3.515 9.792 1.00 91.38 85 ARG A O 1
ATOM 648 N N . HIS A 1 86 ? -13.767 -5.660 9.150 1.00 88.69 86 HIS A N 1
ATOM 649 C CA . HIS A 1 86 ? -14.877 -6.130 9.980 1.00 88.69 86 HIS A CA 1
ATOM 650 C C . HIS A 1 86 ? -14.686 -5.814 11.478 1.00 88.69 86 HIS A C 1
ATOM 652 O O . HIS A 1 86 ? -15.648 -5.527 12.177 1.00 88.69 86 HIS A O 1
ATOM 658 N N . THR A 1 87 ? -13.435 -5.755 11.948 1.00 87.12 87 THR A N 1
ATOM 659 C CA . THR A 1 87 ? -13.063 -5.359 13.320 1.00 87.12 87 THR A CA 1
ATOM 660 C C . THR A 1 87 ? -13.268 -3.868 13.622 1.00 87.12 87 THR A C 1
ATOM 662 O O . THR A 1 87 ? -12.939 -3.415 14.713 1.00 87.12 87 THR A O 1
ATOM 665 N N . GLY A 1 88 ? -13.735 -3.071 12.656 1.00 86.50 88 GLY A N 1
ATOM 666 C CA . GLY A 1 88 ? -13.905 -1.624 12.785 1.00 86.50 88 GLY A CA 1
ATOM 667 C C . GLY A 1 88 ? -12.641 -0.804 12.506 1.00 86.50 88 GLY A C 1
ATOM 668 O O . GLY A 1 88 ? -12.722 0.419 12.427 1.00 86.50 88 GLY A O 1
ATOM 669 N N . THR A 1 89 ? -11.488 -1.450 12.307 1.00 91.44 89 THR A N 1
ATOM 670 C CA . THR A 1 89 ? -10.214 -0.776 12.024 1.00 91.44 89 THR A CA 1
ATOM 671 C C . THR A 1 89 ? -10.204 -0.175 10.617 1.00 91.44 89 THR A C 1
ATOM 673 O O . THR A 1 89 ? -10.370 -0.896 9.627 1.00 91.44 89 THR A O 1
ATOM 676 N N . SER A 1 90 ? -9.959 1.131 10.521 1.00 91.81 90 SER A N 1
ATOM 677 C CA . SER A 1 90 ? -9.837 1.835 9.243 1.00 91.81 90 SER A CA 1
ATOM 678 C C . SER A 1 90 ? -8.514 1.522 8.546 1.00 91.81 90 SER A C 1
ATOM 680 O O . SER A 1 90 ? -7.457 1.435 9.171 1.00 91.81 90 SER A O 1
ATOM 682 N N . VAL A 1 91 ? -8.569 1.383 7.226 1.00 92.00 91 VAL A N 1
ATOM 683 C CA . VAL A 1 91 ? -7.430 1.153 6.339 1.00 92.00 91 VAL A CA 1
ATOM 684 C C . VAL A 1 91 ? -7.451 2.230 5.264 1.00 92.00 91 VAL A C 1
ATOM 686 O O . VAL A 1 91 ? -8.452 2.421 4.574 1.00 92.00 91 VAL A O 1
ATOM 689 N N . LYS A 1 92 ? -6.338 2.946 5.115 1.00 94.06 92 LYS A N 1
ATOM 690 C CA . LYS A 1 92 ? -6.140 3.912 4.034 1.00 94.06 92 LYS A CA 1
ATOM 691 C C . LYS A 1 92 ? -5.028 3.392 3.135 1.00 94.06 92 LYS A C 1
ATOM 693 O O . LYS A 1 92 ? -3.909 3.216 3.601 1.00 94.06 92 LYS A O 1
ATOM 698 N N . ILE A 1 93 ? -5.344 3.169 1.866 1.00 93.19 93 ILE A N 1
ATOM 699 C CA . ILE A 1 93 ? -4.374 2.801 0.838 1.00 93.19 93 ILE A CA 1
ATOM 700 C C . ILE A 1 93 ? -4.244 3.978 -0.121 1.00 93.19 93 ILE A C 1
ATOM 702 O O . ILE A 1 93 ? -5.249 4.531 -0.570 1.00 93.19 93 ILE A O 1
ATOM 706 N N . LYS A 1 94 ? -3.010 4.371 -0.418 1.00 92.88 94 LYS A N 1
ATOM 707 C CA . LYS A 1 94 ? -2.688 5.338 -1.464 1.00 92.88 94 LYS A CA 1
ATOM 708 C C . LYS A 1 94 ? -1.895 4.593 -2.524 1.00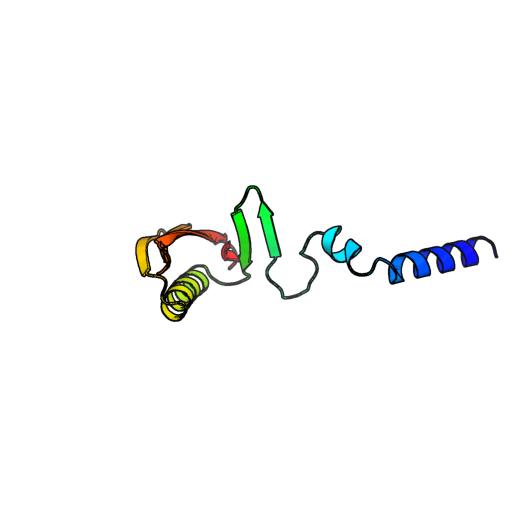 92.88 94 LYS A C 1
ATOM 710 O O . LYS A 1 94 ? -0.980 3.869 -2.163 1.00 92.88 94 LYS A O 1
ATOM 715 N N . VAL A 1 95 ? -2.281 4.765 -3.779 1.00 92.25 95 VAL A N 1
ATOM 716 C CA . VAL A 1 95 ? -1.614 4.168 -4.935 1.00 92.25 95 VAL A CA 1
ATOM 717 C C . VAL A 1 95 ? -1.179 5.313 -5.841 1.00 92.25 95 VAL A C 1
ATOM 719 O O . VAL A 1 95 ? -1.997 6.171 -6.175 1.00 92.25 95 VAL A O 1
ATOM 722 N N . ILE A 1 96 ? 0.094 5.367 -6.207 1.00 90.56 96 ILE A N 1
ATOM 723 C CA . ILE A 1 96 ? 0.706 6.456 -6.970 1.00 90.56 96 ILE A CA 1
ATOM 724 C C . ILE A 1 96 ? 1.394 5.866 -8.197 1.00 90.56 96 ILE A C 1
ATOM 726 O O . ILE A 1 96 ? 2.245 4.987 -8.075 1.00 90.56 96 ILE A O 1
ATOM 730 N N . ASN A 1 97 ? 1.066 6.389 -9.374 1.00 90.88 97 ASN A N 1
ATOM 731 C CA . ASN A 1 97 ? 1.772 6.081 -10.608 1.00 90.88 97 ASN A CA 1
ATOM 732 C C . ASN A 1 97 ? 3.086 6.878 -10.649 1.00 90.88 97 ASN A C 1
ATOM 734 O O . ASN A 1 97 ? 3.074 8.110 -10.653 1.00 90.88 97 ASN A O 1
ATOM 738 N N . LYS A 1 98 ? 4.227 6.185 -10.652 1.00 84.88 98 LYS A N 1
ATOM 739 C CA . LYS A 1 98 ? 5.562 6.803 -10.738 1.00 84.88 98 LYS A CA 1
ATOM 740 C C . LYS A 1 98 ? 6.085 6.917 -12.174 1.00 84.88 98 LYS A C 1
ATOM 742 O O . LYS A 1 98 ? 7.189 7.417 -12.369 1.00 84.88 98 LYS A O 1
ATOM 747 N N . GLY A 1 99 ? 5.305 6.500 -13.171 1.00 76.06 99 GLY A N 1
ATOM 748 C CA . GLY A 1 99 ? 5.751 6.375 -14.557 1.00 76.06 99 GLY A CA 1
ATOM 749 C C . GLY A 1 99 ? 6.527 5.077 -14.797 1.00 76.06 99 GLY A C 1
ATOM 750 O O . GLY A 1 99 ? 6.798 4.317 -13.873 1.00 76.06 99 GLY A O 1
ATOM 751 N N . SER A 1 100 ? 6.845 4.778 -16.060 1.00 75.12 100 SER A N 1
ATOM 752 C CA . SER A 1 100 ? 7.642 3.597 -16.454 1.00 75.12 100 SER A CA 1
ATOM 753 C C . SER A 1 100 ? 7.131 2.250 -15.909 1.00 75.12 100 SER A C 1
ATOM 755 O O . SER A 1 100 ? 7.926 1.356 -15.634 1.00 75.12 100 SER A O 1
ATOM 757 N N . LYS A 1 101 ? 5.804 2.093 -15.761 1.00 75.00 101 LYS A N 1
ATOM 758 C CA . LYS A 1 101 ? 5.151 0.911 -15.156 1.00 75.00 101 LYS A CA 1
ATOM 759 C C . LYS A 1 101 ? 5.606 0.628 -13.715 1.00 75.00 101 LYS A C 1
ATOM 761 O O . LYS A 1 101 ? 5.687 -0.527 -13.311 1.00 75.00 101 LYS A O 1
ATOM 766 N N . LEU A 1 102 ? 5.910 1.678 -12.956 1.00 78.25 102 LEU A N 1
ATOM 767 C CA . LEU A 1 102 ? 6.210 1.612 -11.529 1.00 78.25 102 LEU A CA 1
ATOM 768 C C . LEU A 1 102 ? 5.063 2.234 -10.734 1.00 78.25 102 LEU A C 1
ATOM 770 O O . LEU A 1 102 ? 4.603 3.338 -11.044 1.00 78.25 102 LEU A O 1
ATOM 774 N N . THR A 1 103 ? 4.622 1.536 -9.691 1.00 80.12 103 THR A N 1
ATOM 775 C CA . THR A 1 103 ? 3.511 1.965 -8.831 1.00 80.12 103 THR A CA 1
ATOM 776 C C . THR A 1 103 ? 3.885 1.830 -7.363 1.00 80.12 103 THR A C 1
ATOM 778 O O . THR A 1 103 ? 4.501 0.836 -6.992 1.00 80.12 103 THR A O 1
ATOM 781 N N . VAL A 1 104 ? 3.497 2.802 -6.532 1.00 83.69 104 VAL A N 1
ATOM 782 C CA . VAL A 1 104 ? 3.796 2.845 -5.084 1.00 83.69 104 VAL A CA 1
ATOM 783 C C . VAL A 1 104 ? 2.538 2.988 -4.252 1.00 83.69 104 VAL A C 1
ATOM 785 O O . VAL A 1 104 ? 1.686 3.809 -4.658 1.00 83.69 104 VAL A O 1
#

Foldseek 3Di:
DVVVVVVVVVVVVCVVCVVVVCVVVPQDPDVPAWRWDCDPNDIDTKDLAALVVVVVVVVVVCVVQVWAFPDKDDDPAKIWTWTAHPVRDIDIDIWGDPPNRMID

Radius of gyration: 20.3 Å; chains: 1; bounding box: 66×25×30 Å